Protein AF-A0A958IHL1-F1 (afdb_monomer_lite)

Foldseek 3Di:
DDPVLLVQLCCCVVPVVDDLVVSCVVSVNDSVVSVVSVVVVVVVVVVVVVVVVVVVCVVVVVDVVVVVVVVVVVVVVVVVVVVPDDCPPPDPVVVVVVVVVVVVVVVVCVVVVPDDDDD

Secondary structure (DSSP, 8-state):
--HHHHHHHHIIIIIS---HHHHHHHH---HHHHHHHHHHHHHHHHHHHHHHHHHHHHHTT--HHHHHHHHHHHHHHHHHHHHTS--TTS-HHHHHHHHHHHHHHHHHHHHH--S----

Sequence (119 aa):
MTNQQKEKFIYMRAIAGKSIPFISKETGLSVVELNDYDLKLANELLKAKADEYDKLLEKNSVNSINRFQHLLEIYNRLKTEIDKRDFSGLPTDKLYYMMNDVYELIEFLKDNGHDNPIE

pLDDT: mean 84.92, std 12.07, range [36.91, 95.19]

Structure (mmCIF, N/CA/C/O backbone):
data_AF-A0A958IHL1-F1
#
_entry.id   AF-A0A958IHL1-F1
#
loop_
_atom_site.group_PDB
_atom_site.id
_atom_site.type_symbol
_atom_site.label_atom_id
_atom_site.label_alt_id
_atom_site.label_comp_id
_atom_site.label_asym_id
_atom_site.label_entity_id
_atom_site.label_seq_id
_atom_site.pdbx_PDB_ins_code
_atom_site.Cartn_x
_atom_site.Cartn_y
_atom_site.Cartn_z
_atom_site.occupancy
_atom_site.B_iso_or_equiv
_atom_site.auth_seq_id
_atom_site.auth_comp_id
_atom_site.auth_asym_id
_atom_site.auth_atom_id
_atom_site.pdbx_PDB_model_num
ATOM 1 N N . MET A 1 1 ? -16.624 -0.910 31.460 1.00 80.38 1 MET A N 1
ATOM 2 C CA . MET A 1 1 ? -17.182 -2.167 30.907 1.00 80.38 1 MET A CA 1
ATOM 3 C C . MET A 1 1 ? -16.333 -3.364 31.311 1.00 80.38 1 MET A C 1
ATOM 5 O O . MET A 1 1 ? -15.119 -3.321 31.133 1.00 80.38 1 MET A O 1
ATOM 9 N N . THR A 1 2 ? -16.964 -4.420 31.824 1.00 90.62 2 THR A N 1
ATOM 10 C CA . THR A 1 2 ? -16.343 -5.737 32.056 1.00 90.62 2 THR A CA 1
ATOM 11 C C . THR A 1 2 ? -16.134 -6.490 30.734 1.00 90.62 2 THR A C 1
ATOM 13 O O . THR A 1 2 ? -16.721 -6.125 29.714 1.00 90.62 2 THR A O 1
ATOM 16 N N . ASN A 1 3 ? -15.329 -7.560 30.727 1.00 87.38 3 ASN A N 1
ATOM 17 C CA . ASN A 1 3 ? -15.115 -8.368 29.514 1.00 87.38 3 ASN A CA 1
ATOM 18 C C . ASN A 1 3 ? -16.421 -8.977 28.977 1.00 87.38 3 ASN A C 1
ATOM 20 O O . ASN A 1 3 ? -16.686 -8.879 27.785 1.00 87.38 3 ASN A O 1
ATOM 24 N N . GLN A 1 4 ? -17.298 -9.470 29.856 1.00 90.25 4 GLN A N 1
ATOM 25 C CA . GLN A 1 4 ? -18.621 -9.963 29.453 1.00 90.25 4 GLN A CA 1
ATOM 26 C C . GLN A 1 4 ? -19.489 -8.874 28.806 1.00 90.25 4 GLN A C 1
ATOM 28 O O . GLN A 1 4 ? -20.202 -9.136 27.840 1.00 90.25 4 GLN A O 1
ATOM 33 N N . GLN A 1 5 ? -19.432 -7.634 29.305 1.00 90.38 5 GLN A N 1
ATOM 34 C CA . GLN A 1 5 ? -20.160 -6.514 28.698 1.00 90.38 5 GLN A CA 1
ATOM 35 C C . GLN A 1 5 ? -19.615 -6.163 27.309 1.00 90.38 5 GLN A C 1
ATOM 37 O O . GLN A 1 5 ? -20.395 -5.842 26.416 1.00 90.38 5 GLN A O 1
ATOM 42 N N . LYS A 1 6 ? -18.293 -6.247 27.118 1.00 90.88 6 LYS A N 1
ATOM 43 C CA . LYS A 1 6 ? -17.634 -6.030 25.822 1.00 90.88 6 LYS A CA 1
ATOM 44 C C . LYS A 1 6 ? -18.023 -7.098 24.801 1.00 90.88 6 LYS A C 1
ATOM 46 O O . LYS A 1 6 ? -18.445 -6.758 23.702 1.00 90.88 6 LYS A O 1
ATOM 51 N N . GLU A 1 7 ? -17.964 -8.373 25.177 1.00 90.88 7 GLU A N 1
ATOM 52 C CA . GLU A 1 7 ? -18.373 -9.493 24.316 1.00 90.88 7 GLU A CA 1
ATOM 53 C C . GLU A 1 7 ? -19.849 -9.391 23.920 1.00 90.88 7 GLU A C 1
ATOM 55 O O . GLU A 1 7 ? -20.199 -9.505 22.744 1.00 90.88 7 GLU A O 1
ATOM 60 N N . LYS A 1 8 ? -20.719 -9.096 24.894 1.00 91.75 8 LYS A N 1
ATOM 61 C CA . LYS A 1 8 ? -22.152 -8.905 24.651 1.00 91.75 8 LYS A CA 1
ATOM 62 C C . LYS A 1 8 ? -22.415 -7.710 23.732 1.00 91.75 8 LYS A C 1
ATOM 64 O O . LYS A 1 8 ? -23.259 -7.813 22.842 1.00 91.75 8 LYS A O 1
ATOM 69 N N . PHE A 1 9 ? -21.676 -6.610 23.900 1.00 93.69 9 PHE A N 1
ATOM 70 C CA . PHE A 1 9 ? -21.734 -5.466 22.990 1.00 93.69 9 PHE A CA 1
ATOM 71 C C . PHE A 1 9 ? -21.336 -5.860 21.565 1.00 93.69 9 PHE A C 1
ATOM 73 O O . PHE A 1 9 ? -22.106 -5.603 20.644 1.00 93.69 9 PHE A O 1
ATOM 80 N N . ILE A 1 10 ? -20.189 -6.527 21.382 1.00 91.19 10 ILE A N 1
ATOM 81 C CA . ILE A 1 10 ? -19.704 -6.960 20.063 1.00 91.19 10 ILE A CA 1
ATOM 82 C C . ILE A 1 10 ? -20.742 -7.853 19.383 1.00 91.19 10 ILE A C 1
ATOM 84 O O . ILE A 1 10 ? -21.095 -7.607 18.232 1.00 91.19 10 ILE A O 1
ATOM 88 N N . TYR A 1 11 ? -21.293 -8.841 20.093 1.00 93.06 11 TYR A N 1
ATOM 89 C CA . TYR A 1 11 ? -22.335 -9.709 19.546 1.00 93.06 11 TYR A CA 1
ATOM 90 C C . TYR A 1 11 ? -23.570 -8.910 19.106 1.00 93.06 11 TYR A C 1
ATOM 92 O O . TYR A 1 11 ? -24.028 -9.027 17.968 1.00 93.06 11 TYR A O 1
ATOM 100 N N . MET A 1 12 ? -24.104 -8.053 19.983 1.00 93.12 12 MET A N 1
ATOM 101 C CA . MET A 1 12 ? -25.306 -7.279 19.668 1.00 93.12 12 MET A CA 1
ATOM 102 C C . MET A 1 12 ? -25.084 -6.279 18.529 1.00 93.12 12 MET A C 1
ATOM 104 O O . MET A 1 12 ? -25.985 -6.078 17.715 1.00 93.12 12 MET A O 1
ATOM 108 N N . ARG A 1 13 ? -23.901 -5.664 18.464 1.00 92.56 13 ARG A N 1
ATOM 109 C CA . ARG A 1 13 ? -23.549 -4.644 17.476 1.00 92.56 13 ARG A CA 1
ATOM 110 C C . ARG A 1 13 ? -23.197 -5.254 16.121 1.00 92.56 13 ARG A C 1
ATOM 112 O O . ARG A 1 13 ? -23.798 -4.871 15.122 1.00 92.56 13 ARG A O 1
ATOM 119 N N . ALA A 1 14 ? -22.251 -6.192 16.094 1.00 87.38 14 ALA A N 1
ATOM 120 C CA . ALA A 1 14 ? -21.660 -6.727 14.869 1.00 87.38 14 ALA A CA 1
ATOM 121 C C . ALA A 1 14 ? -22.443 -7.909 14.276 1.00 87.38 14 ALA A C 1
ATOM 123 O O . ALA A 1 14 ? -22.518 -8.022 13.058 1.00 87.38 14 ALA A O 1
ATOM 124 N N . ILE A 1 15 ? -23.040 -8.774 15.107 1.00 85.69 15 ILE A N 1
ATOM 125 C CA . ILE A 1 15 ? -23.757 -9.972 14.631 1.00 85.69 15 ILE A CA 1
ATOM 126 C C . ILE A 1 15 ? -25.260 -9.699 14.531 1.00 85.69 15 ILE A C 1
ATOM 128 O O . ILE A 1 15 ? -25.871 -9.945 13.497 1.00 85.69 15 ILE A O 1
ATOM 132 N N . ALA A 1 16 ? -25.867 -9.162 15.592 1.00 90.25 16 ALA A N 1
ATOM 133 C CA . ALA A 1 16 ? -27.316 -8.939 15.640 1.00 90.25 16 ALA A CA 1
ATOM 134 C C . ALA A 1 16 ? -27.770 -7.580 15.065 1.00 90.25 16 ALA A C 1
ATOM 136 O O . ALA A 1 16 ? -28.974 -7.305 15.040 1.00 90.25 16 ALA A O 1
ATOM 137 N N . GLY A 1 17 ? -26.832 -6.719 14.649 1.00 91.62 17 GLY A N 1
ATOM 138 C CA . GLY A 1 17 ? -27.108 -5.436 13.990 1.00 91.62 17 GLY A CA 1
ATOM 139 C C . GLY A 1 17 ? -27.895 -4.430 14.836 1.00 91.62 17 GLY A C 1
ATOM 140 O O . GLY A 1 17 ? -28.611 -3.587 14.295 1.00 91.62 17 GLY A O 1
ATOM 141 N N . LYS A 1 18 ? -27.830 -4.521 16.169 1.00 95.19 18 LYS A N 1
ATOM 142 C CA . LYS A 1 18 ? -28.602 -3.652 17.065 1.00 95.19 18 LYS A CA 1
ATOM 143 C C . LYS A 1 18 ? -27.994 -2.251 17.155 1.00 95.19 18 LYS A C 1
ATOM 145 O O . LYS A 1 18 ? -26.783 -2.050 17.033 1.00 95.19 18 LYS A O 1
ATOM 150 N N . SER A 1 19 ? -28.861 -1.264 17.378 1.00 94.88 19 SER A N 1
ATOM 151 C CA . SER A 1 19 ? -28.458 0.128 17.578 1.00 94.88 19 SER A CA 1
ATOM 152 C C . SER A 1 19 ? -27.923 0.350 18.996 1.00 94.88 19 SER A C 1
ATOM 154 O O . SER A 1 19 ? -28.340 -0.316 19.943 1.00 94.88 19 SER A O 1
ATOM 156 N N . ILE A 1 20 ? -27.029 1.324 19.169 1.00 92.88 20 ILE A N 1
ATOM 157 C CA . ILE A 1 20 ? -26.456 1.664 20.482 1.00 92.88 20 ILE A CA 1
ATOM 158 C C . ILE A 1 20 ? -27.529 2.027 21.524 1.00 92.88 20 ILE A C 1
ATOM 160 O O . ILE A 1 20 ? -27.439 1.528 22.645 1.00 92.88 20 ILE A O 1
ATOM 164 N N . PRO A 1 21 ? -28.595 2.785 21.193 1.00 94.56 21 PRO A N 1
ATOM 165 C CA . PRO A 1 21 ? -29.688 3.022 22.135 1.00 94.56 21 PRO A CA 1
ATOM 166 C C . PRO A 1 21 ? -30.399 1.739 22.586 1.00 94.56 21 PRO A C 1
ATOM 168 O O . PRO A 1 21 ? -30.810 1.643 23.739 1.00 94.56 21 PRO A O 1
ATOM 171 N N . PHE A 1 22 ? -30.539 0.744 21.702 1.00 95.00 22 PHE A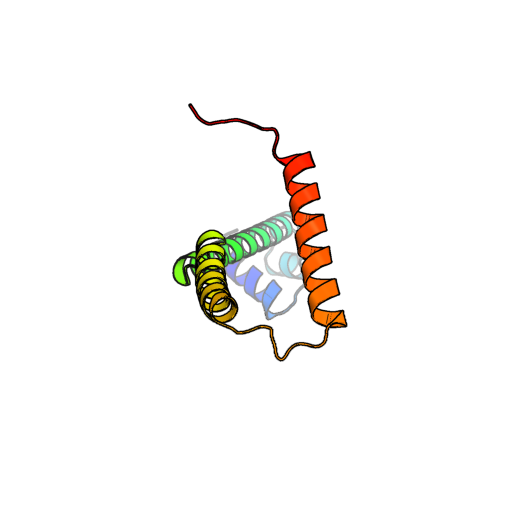 N 1
ATOM 172 C CA . PHE A 1 22 ? -31.107 -0.557 22.067 1.00 95.00 22 PHE A CA 1
ATOM 173 C C . PHE A 1 22 ? -30.176 -1.311 23.024 1.00 95.00 22 PHE A C 1
ATOM 175 O O . PHE A 1 22 ? -30.608 -1.787 24.069 1.00 95.00 22 PHE A O 1
ATOM 182 N N . ILE A 1 23 ? -28.882 -1.358 22.705 1.00 93.12 23 ILE A N 1
ATOM 183 C CA . ILE A 1 23 ? -27.876 -2.048 23.522 1.00 93.12 23 ILE A CA 1
ATOM 184 C C . ILE A 1 23 ? -27.727 -1.377 24.893 1.00 93.12 23 ILE A C 1
ATOM 186 O O . ILE A 1 23 ? -27.582 -2.063 25.901 1.00 93.12 23 ILE A O 1
ATOM 190 N N . SER A 1 24 ? -27.820 -0.048 24.955 1.00 94.50 24 SER A N 1
ATOM 191 C CA . SER A 1 24 ? -27.809 0.721 26.204 1.00 94.50 24 SER A CA 1
ATOM 192 C C . SER A 1 24 ? -28.939 0.283 27.139 1.00 94.50 24 SER A C 1
ATOM 194 O O . SER A 1 24 ? -28.688 -0.006 28.307 1.00 94.50 24 SER A O 1
ATOM 196 N N . LYS A 1 25 ? -30.160 0.115 26.610 1.00 93.00 25 LYS A N 1
ATOM 197 C CA . LYS A 1 25 ? -31.308 -0.389 27.385 1.00 93.00 25 LYS A CA 1
ATOM 198 C C . LYS A 1 25 ? -31.108 -1.824 27.882 1.00 93.00 25 LYS A C 1
ATOM 200 O O . LYS A 1 25 ? -31.435 -2.113 29.024 1.00 93.00 25 LYS A O 1
ATOM 205 N N . GLU A 1 26 ? -30.543 -2.698 27.053 1.00 91.69 26 GLU A N 1
ATOM 206 C CA . GLU A 1 26 ? -30.328 -4.119 27.381 1.00 91.69 26 GLU A CA 1
ATOM 207 C C . GLU A 1 26 ? -29.165 -4.373 28.351 1.00 91.69 26 GLU A C 1
ATOM 209 O O . GLU A 1 26 ? -29.124 -5.388 29.048 1.00 91.69 26 GLU A O 1
ATOM 214 N N . THR A 1 27 ? -28.169 -3.490 28.362 1.00 88.44 27 THR A N 1
ATOM 215 C CA . THR A 1 27 ? -26.938 -3.667 29.149 1.00 88.44 27 THR A CA 1
ATOM 216 C C . THR A 1 27 ? -26.875 -2.771 30.379 1.00 88.44 27 THR A C 1
ATOM 218 O O . THR A 1 27 ? -26.026 -2.998 31.241 1.00 88.44 27 THR A O 1
ATOM 221 N N . GLY A 1 28 ? -27.744 -1.760 30.462 1.00 90.69 28 GLY A N 1
ATOM 222 C CA . GLY A 1 28 ? -27.712 -0.727 31.497 1.00 90.69 28 GLY A CA 1
ATOM 223 C C . GLY A 1 28 ? -26.531 0.243 31.375 1.00 90.69 28 GLY A C 1
ATOM 224 O O . GLY A 1 28 ? -26.342 1.079 32.253 1.00 90.69 28 GLY A O 1
ATOM 225 N N . LEU A 1 29 ? -25.728 0.135 30.312 1.00 92.25 29 LEU A N 1
ATOM 226 C CA . LEU A 1 29 ? -24.597 1.022 30.039 1.00 92.25 29 LEU A CA 1
ATOM 227 C C . LEU A 1 29 ? -25.074 2.316 29.392 1.00 92.25 29 LEU A C 1
ATOM 229 O O . LEU A 1 29 ? -26.041 2.315 28.624 1.00 92.25 29 LEU A O 1
ATOM 233 N N . SER A 1 30 ? -24.377 3.421 29.650 1.00 94.62 30 SER A N 1
ATOM 234 C CA . SER A 1 30 ? -24.725 4.688 29.014 1.00 94.62 30 SER A CA 1
ATOM 235 C C . SER A 1 30 ? -24.396 4.670 27.517 1.00 94.62 30 SER A C 1
ATOM 237 O O . SER A 1 30 ? -23.452 4.025 27.059 1.00 94.62 30 SER A O 1
ATOM 239 N N . VAL A 1 31 ? -25.166 5.425 26.731 1.00 93.00 31 VAL A N 1
ATOM 240 C CA . VAL A 1 31 ? -24.924 5.586 25.287 1.00 93.00 31 VAL A CA 1
ATOM 241 C C . VAL A 1 31 ? -23.524 6.149 25.010 1.00 93.00 31 VAL A C 1
ATOM 243 O O . VAL A 1 31 ? -22.898 5.755 24.031 1.00 93.00 31 VAL A O 1
ATOM 246 N N . VAL A 1 32 ? -23.020 7.032 25.878 1.00 94.31 32 VAL A N 1
ATOM 247 C CA . VAL A 1 32 ? -21.674 7.615 25.759 1.00 94.31 32 VAL A CA 1
ATOM 248 C C . VAL A 1 32 ? -20.604 6.536 25.904 1.00 94.31 32 VAL A C 1
ATOM 250 O O . VAL A 1 32 ? -19.771 6.396 25.016 1.00 94.31 32 VAL A O 1
ATOM 253 N N . GLU A 1 33 ? -20.673 5.716 26.956 1.00 92.88 33 GLU A N 1
ATOM 254 C CA . GLU A 1 33 ? -19.716 4.620 27.162 1.00 92.88 33 GLU A CA 1
ATOM 255 C C . GLU A 1 33 ? -19.709 3.625 25.996 1.00 92.88 33 GLU A C 1
ATOM 257 O O . GLU A 1 33 ? -18.651 3.133 25.604 1.00 92.88 33 GLU A O 1
ATOM 262 N N . LEU A 1 34 ? -20.884 3.333 25.432 1.00 94.25 34 LEU A N 1
ATOM 263 C CA . LEU A 1 34 ? -21.009 2.436 24.288 1.00 94.25 34 LEU A CA 1
ATOM 264 C C . LEU A 1 34 ? -20.446 3.042 22.997 1.00 94.25 34 LEU A C 1
ATOM 266 O O . LEU A 1 34 ? -19.794 2.326 22.244 1.00 94.25 34 LEU A O 1
ATOM 270 N N . ASN A 1 35 ? -20.661 4.337 22.748 1.00 93.88 35 ASN A N 1
ATOM 271 C CA . ASN 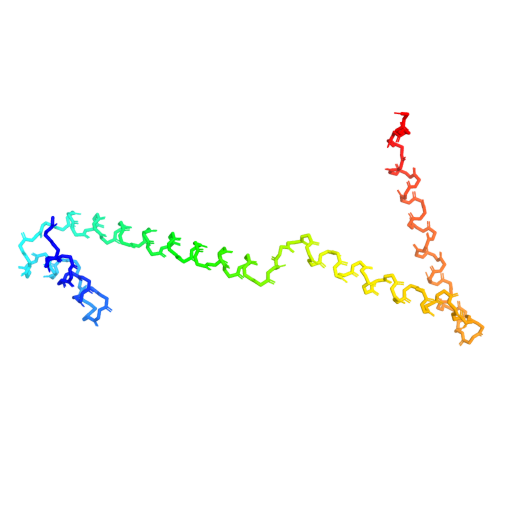A 1 35 ? -20.073 5.041 21.603 1.00 93.88 35 ASN A CA 1
ATOM 272 C C . ASN A 1 35 ? -18.545 5.108 21.706 1.00 93.88 35 ASN A C 1
ATOM 274 O O . ASN A 1 35 ? -17.850 4.817 20.734 1.00 93.88 35 ASN A O 1
ATOM 278 N N . ASP A 1 36 ? -18.022 5.440 22.886 1.00 94.75 36 ASP A N 1
ATOM 279 C CA . ASP A 1 36 ? -16.579 5.464 23.135 1.00 94.75 36 ASP A CA 1
ATOM 280 C C . ASP A 1 36 ? -15.958 4.082 22.925 1.00 94.75 36 ASP A C 1
ATOM 282 O O . ASP A 1 36 ? -14.850 3.961 22.395 1.00 94.75 36 ASP A O 1
ATOM 286 N N . TYR A 1 37 ? -16.669 3.026 23.327 1.00 93.75 37 TYR A N 1
ATOM 287 C CA . TYR A 1 37 ? -16.220 1.662 23.098 1.00 93.75 37 TYR A CA 1
ATOM 288 C C . TYR A 1 37 ? -16.281 1.263 21.616 1.00 93.75 37 TYR A C 1
ATOM 290 O O . TYR A 1 37 ? -15.313 0.680 21.130 1.00 93.75 37 TYR A O 1
ATOM 298 N N . ASP A 1 38 ? -17.344 1.622 20.884 1.00 93.25 38 ASP A N 1
ATOM 299 C CA . ASP A 1 38 ? -17.472 1.369 19.435 1.00 93.25 38 ASP A CA 1
ATOM 300 C C . ASP A 1 38 ? -16.321 2.034 18.660 1.00 93.25 38 ASP A C 1
ATOM 302 O O . ASP A 1 38 ? -15.675 1.407 17.819 1.00 93.25 38 ASP A O 1
ATOM 306 N N . LEU A 1 39 ? -15.994 3.285 19.006 1.00 93.88 39 LEU A N 1
ATOM 307 C CA . LEU A 1 39 ? -14.899 4.030 18.387 1.00 93.88 39 LEU A CA 1
ATOM 308 C C . LEU A 1 39 ? -13.530 3.412 18.696 1.00 93.88 39 LEU A C 1
ATOM 310 O O . LEU A 1 39 ? -12.697 3.262 17.799 1.00 93.88 39 LEU A O 1
ATOM 314 N N . LYS A 1 40 ? -13.282 3.036 19.957 1.00 92.75 40 LYS A N 1
ATOM 315 C CA . LYS A 1 40 ? -12.035 2.355 20.342 1.00 92.75 40 LYS A CA 1
ATOM 316 C C . LYS A 1 40 ? -11.878 1.031 19.607 1.00 92.75 40 LYS A C 1
ATOM 318 O O . LYS A 1 40 ? -10.812 0.787 19.051 1.00 92.75 40 LYS A O 1
ATOM 323 N N . LEU A 1 41 ? -12.940 0.232 19.542 1.00 91.25 41 LEU A N 1
ATOM 324 C CA . LEU A 1 41 ? -12.943 -1.040 18.827 1.00 91.25 41 LEU A CA 1
ATOM 325 C C . LEU A 1 41 ? -12.643 -0.847 17.334 1.00 91.25 41 LEU A C 1
ATOM 327 O O . LEU A 1 41 ? -11.825 -1.572 16.773 1.00 91.25 41 LEU A O 1
ATOM 331 N N . ALA A 1 42 ? -13.252 0.153 16.691 1.00 90.75 42 ALA A N 1
ATOM 332 C CA . ALA A 1 42 ? -12.982 0.471 15.290 1.00 90.75 42 ALA A CA 1
ATOM 333 C C . ALA A 1 42 ? -11.510 0.853 15.053 1.00 90.75 42 ALA A C 1
ATOM 335 O O . ALA A 1 42 ? -10.890 0.370 14.104 1.00 90.75 42 ALA A O 1
ATOM 336 N N . ASN A 1 43 ? -10.930 1.667 15.937 1.00 93.00 43 ASN A N 1
ATOM 337 C CA . ASN A 1 43 ? -9.522 2.059 15.856 1.00 93.00 43 ASN A CA 1
ATOM 338 C C . ASN A 1 43 ? -8.569 0.879 16.095 1.00 93.00 43 ASN A C 1
ATOM 340 O O . ASN A 1 43 ? -7.585 0.732 15.372 1.00 93.00 43 ASN A O 1
ATOM 344 N N . GLU A 1 44 ? -8.864 0.020 17.072 1.00 92.38 44 GLU A N 1
ATOM 345 C CA . GLU A 1 44 ? -8.093 -1.201 17.334 1.00 92.38 44 GLU A CA 1
ATOM 346 C C . GLU A 1 44 ? -8.111 -2.139 16.120 1.00 92.38 44 GLU A C 1
ATOM 348 O O . GLU A 1 44 ? -7.063 -2.642 15.716 1.00 92.38 44 GLU A O 1
ATOM 353 N N . LEU A 1 45 ? -9.272 -2.310 15.479 1.00 90.75 45 LEU A N 1
ATOM 354 C CA . LEU A 1 45 ? -9.406 -3.107 14.258 1.00 90.75 45 LEU A CA 1
ATOM 355 C C . LEU A 1 45 ? -8.642 -2.505 13.074 1.00 90.75 45 LEU A C 1
ATOM 357 O O . LEU A 1 45 ? -8.016 -3.244 12.316 1.00 90.75 45 LEU A O 1
ATOM 361 N N . LEU A 1 46 ? -8.687 -1.183 12.895 1.00 90.94 46 LEU A N 1
ATOM 362 C CA . LEU A 1 46 ? -7.919 -0.505 11.847 1.00 90.94 46 LEU A CA 1
ATOM 363 C C . LEU A 1 46 ? -6.416 -0.684 12.052 1.00 90.94 46 LEU A C 1
ATOM 365 O O . LEU A 1 46 ? -5.709 -1.019 11.104 1.00 90.94 46 LEU A O 1
ATOM 369 N N . LYS A 1 47 ? -5.942 -0.522 13.290 1.00 92.94 47 LYS A N 1
ATOM 370 C CA . LYS A 1 47 ? -4.534 -0.721 13.630 1.00 92.94 47 LYS A CA 1
ATOM 371 C C . LYS A 1 47 ? -4.100 -2.168 13.396 1.00 92.94 47 LYS A C 1
ATOM 373 O O . LYS A 1 47 ? -3.098 -2.393 12.734 1.00 92.94 47 LYS A O 1
ATOM 378 N N . ALA A 1 48 ? -4.893 -3.140 13.848 1.00 91.56 48 ALA A N 1
ATOM 379 C CA . ALA A 1 48 ? -4.600 -4.555 13.635 1.00 91.56 48 ALA A CA 1
ATOM 380 C C . ALA A 1 48 ? -4.515 -4.918 12.142 1.00 91.56 48 ALA A C 1
ATOM 382 O O . ALA A 1 48 ? -3.624 -5.663 11.745 1.00 91.56 48 ALA A O 1
ATOM 383 N N . LYS A 1 49 ? -5.399 -4.356 11.305 1.00 90.25 49 LYS A N 1
ATOM 384 C CA . LYS A 1 49 ? -5.347 -4.538 9.846 1.00 90.25 49 LYS A CA 1
ATOM 385 C C . LYS A 1 49 ? -4.087 -3.942 9.223 1.00 90.25 49 LYS A C 1
ATOM 387 O O . LYS A 1 49 ? -3.513 -4.571 8.341 1.00 90.25 49 LYS A O 1
ATOM 392 N N . ALA A 1 50 ? -3.681 -2.747 9.652 1.00 89.25 50 ALA A N 1
ATOM 393 C CA . ALA A 1 50 ? -2.448 -2.122 9.178 1.00 89.25 50 ALA A CA 1
ATOM 394 C C . ALA A 1 50 ? -1.224 -2.968 9.565 1.00 89.25 50 ALA A C 1
ATOM 396 O O . ALA A 1 50 ? -0.432 -3.322 8.700 1.00 89.25 50 ALA A O 1
ATOM 397 N N . ASP A 1 51 ? -1.149 -3.402 10.824 1.00 91.50 51 ASP A N 1
ATOM 398 C CA . ASP A 1 51 ? -0.057 -4.248 11.314 1.00 91.50 51 ASP A CA 1
ATOM 399 C C . ASP A 1 51 ? 0.003 -5.600 10.573 1.00 91.50 51 ASP A C 1
ATOM 401 O O . ASP A 1 51 ? 1.080 -6.117 10.278 1.00 91.50 51 ASP A O 1
ATOM 405 N N . GLU A 1 52 ? -1.148 -6.213 10.277 1.00 90.69 52 GLU A N 1
ATOM 406 C CA . GLU A 1 52 ? -1.213 -7.462 9.509 1.00 90.69 52 GLU A CA 1
ATOM 407 C C . GLU A 1 52 ? -0.794 -7.258 8.047 1.00 90.69 52 GLU A C 1
ATOM 409 O O . GLU A 1 52 ? -0.076 -8.088 7.485 1.00 90.69 52 GLU A O 1
ATOM 414 N N . TYR A 1 53 ? -1.185 -6.134 7.447 1.00 82.75 53 TYR A N 1
ATOM 415 C CA . TYR A 1 53 ? -0.762 -5.752 6.106 1.00 82.75 53 TYR A CA 1
ATOM 416 C C . TYR A 1 53 ? 0.754 -5.532 6.024 1.00 82.75 53 TYR A C 1
ATOM 418 O O . TYR A 1 53 ? 1.401 -6.082 5.131 1.00 82.75 53 TYR A O 1
ATOM 426 N N . ASP A 1 54 ? 1.339 -4.822 6.987 1.00 83.88 54 ASP A N 1
ATOM 427 C CA . ASP A 1 54 ? 2.783 -4.587 7.042 1.00 83.88 54 ASP A CA 1
ATOM 428 C C . ASP A 1 54 ? 3.556 -5.901 7.203 1.00 83.88 54 ASP A C 1
ATOM 430 O O . ASP A 1 54 ? 4.497 -6.169 6.455 1.00 83.88 54 ASP A O 1
ATOM 434 N N . LYS A 1 55 ? 3.089 -6.807 8.073 1.00 86.31 55 LYS A N 1
ATOM 435 C CA . LYS A 1 55 ? 3.663 -8.159 8.196 1.00 86.31 55 LYS A CA 1
ATOM 436 C C . LYS A 1 55 ? 3.580 -8.955 6.899 1.00 86.31 55 LYS A C 1
ATOM 438 O O . LYS A 1 55 ? 4.492 -9.720 6.585 1.00 86.31 55 LYS A O 1
ATOM 443 N N . LEU A 1 56 ? 2.487 -8.825 6.145 1.00 80.69 56 LEU A N 1
ATOM 444 C CA . LEU A 1 56 ? 2.355 -9.472 4.840 1.00 80.69 56 LEU A CA 1
ATOM 445 C C . LEU A 1 56 ? 3.344 -8.893 3.826 1.00 80.69 56 LEU A C 1
ATOM 447 O O . LEU A 1 56 ? 3.925 -9.662 3.056 1.00 80.69 56 LEU A O 1
ATOM 451 N N . LEU A 1 57 ? 3.564 -7.579 3.829 1.00 75.56 57 LEU A N 1
ATOM 452 C CA . LEU A 1 57 ? 4.570 -6.942 2.980 1.00 75.56 57 LEU A CA 1
ATOM 453 C C . LEU A 1 57 ? 5.984 -7.415 3.328 1.00 75.56 57 LEU A C 1
ATOM 455 O O . LEU A 1 57 ? 6.733 -7.797 2.424 1.00 75.56 57 LEU A O 1
ATOM 459 N N . GLU A 1 58 ? 6.320 -7.459 4.618 1.00 76.69 58 GLU A N 1
ATOM 460 C CA . GLU A 1 58 ? 7.597 -7.975 5.120 1.00 76.69 58 GLU A CA 1
ATOM 461 C C . GLU A 1 58 ? 7.803 -9.441 4.726 1.00 76.69 58 GLU A C 1
ATOM 463 O O . GLU A 1 58 ? 8.813 -9.791 4.113 1.00 76.69 58 GLU A O 1
ATOM 468 N N . LYS A 1 59 ? 6.813 -10.301 5.000 1.00 73.50 59 LYS A N 1
ATOM 469 C CA . LYS A 1 59 ? 6.873 -11.740 4.703 1.00 73.50 59 LYS A CA 1
ATOM 470 C C . LYS A 1 59 ? 7.084 -12.016 3.218 1.00 73.50 59 LYS A C 1
ATOM 472 O O . LYS A 1 59 ? 7.842 -12.913 2.864 1.00 73.50 59 LYS A O 1
ATOM 477 N N . ASN A 1 60 ? 6.406 -11.271 2.350 1.00 66.62 60 ASN A N 1
ATOM 478 C CA . ASN A 1 60 ? 6.521 -11.455 0.905 1.00 66.62 60 ASN A CA 1
ATOM 479 C C . ASN A 1 60 ? 7.705 -10.683 0.305 1.00 66.62 60 ASN A C 1
ATOM 481 O O . ASN A 1 60 ? 7.849 -10.656 -0.916 1.00 66.62 60 ASN A O 1
ATOM 485 N N . SER A 1 61 ? 8.548 -10.049 1.133 1.00 62.44 61 SER A N 1
ATOM 486 C CA . SER A 1 61 ? 9.668 -9.221 0.677 1.00 62.44 61 SER A CA 1
ATOM 487 C C . SER A 1 61 ? 9.249 -8.181 -0.368 1.00 62.44 61 SER A C 1
ATOM 489 O O . SER A 1 61 ? 10.066 -7.749 -1.181 1.00 62.44 61 SER A O 1
ATOM 491 N N . VAL A 1 62 ? 7.984 -7.746 -0.358 1.00 61.81 62 VAL A N 1
ATOM 492 C CA . VAL A 1 62 ? 7.465 -6.737 -1.289 1.00 61.81 62 VAL A CA 1
ATOM 493 C C . VAL A 1 62 ? 7.765 -5.361 -0.710 1.00 61.81 62 VAL A C 1
ATOM 495 O O . VAL A 1 62 ? 6.883 -4.542 -0.469 1.00 61.81 62 VAL A O 1
ATOM 498 N N . ASN A 1 63 ? 9.047 -5.104 -0.472 1.00 67.56 63 ASN A N 1
ATOM 499 C CA . ASN A 1 63 ? 9.536 -3.756 -0.255 1.00 67.56 63 ASN A CA 1
ATOM 500 C C . ASN A 1 63 ? 9.680 -3.082 -1.633 1.00 67.56 63 ASN A C 1
ATOM 502 O O . ASN A 1 63 ? 10.030 -3.731 -2.624 1.00 67.56 63 ASN A O 1
ATOM 506 N N . SER A 1 64 ? 9.388 -1.785 -1.721 1.00 66.12 64 SER A N 1
ATOM 507 C CA . SER A 1 64 ? 9.565 -0.985 -2.939 1.00 66.12 64 SER A CA 1
ATOM 508 C C . SER A 1 64 ? 10.966 -1.153 -3.539 1.00 66.12 64 SER A C 1
ATOM 510 O O . SER A 1 64 ? 11.088 -1.246 -4.759 1.00 66.12 64 SER A O 1
ATOM 512 N N . ILE A 1 65 ? 11.986 -1.306 -2.689 1.00 74.00 65 ILE A N 1
ATOM 513 C CA . ILE A 1 65 ? 13.377 -1.573 -3.077 1.00 74.00 65 ILE A CA 1
ATOM 514 C C . ILE A 1 65 ? 13.524 -2.921 -3.794 1.00 74.00 65 ILE A C 1
ATOM 516 O O . ILE A 1 65 ? 14.127 -2.976 -4.861 1.00 74.00 65 ILE A O 1
ATOM 520 N N . ASN A 1 66 ? 12.929 -3.996 -3.272 1.00 72.12 66 ASN A N 1
ATOM 521 C CA . ASN A 1 66 ? 13.024 -5.323 -3.890 1.00 72.12 66 ASN A CA 1
ATOM 522 C C . ASN A 1 66 ? 12.294 -5.366 -5.238 1.00 72.12 66 ASN A C 1
ATOM 524 O O . ASN A 1 66 ? 12.787 -5.962 -6.194 1.00 72.12 66 ASN A O 1
ATOM 528 N N . ARG A 1 67 ? 11.149 -4.675 -5.350 1.00 73.19 67 ARG A N 1
ATOM 529 C CA . ARG A 1 67 ? 10.460 -4.505 -6.640 1.00 73.19 67 ARG A CA 1
ATOM 530 C C . ARG A 1 67 ? 11.322 -3.740 -7.638 1.00 73.19 67 ARG A C 1
ATOM 532 O O . ARG A 1 67 ? 11.421 -4.157 -8.786 1.00 73.19 67 ARG A O 1
ATOM 539 N N . PHE A 1 68 ? 11.956 -2.652 -7.204 1.00 79.50 68 PHE A N 1
ATOM 540 C CA . PHE A 1 68 ? 12.857 -1.873 -8.047 1.00 79.50 68 PHE A CA 1
ATOM 541 C C . PHE A 1 68 ? 14.057 -2.703 -8.517 1.00 79.50 68 PHE A C 1
ATOM 543 O O . PHE A 1 68 ? 14.341 -2.732 -9.709 1.00 79.50 68 PHE A O 1
ATOM 550 N N . GLN A 1 69 ? 14.712 -3.435 -7.613 1.00 79.94 69 GLN A N 1
ATOM 551 C CA . GLN A 1 69 ? 15.839 -4.309 -7.949 1.00 79.94 69 GLN A CA 1
ATOM 552 C C . GLN A 1 69 ? 15.439 -5.405 -8.941 1.00 79.94 69 GLN A C 1
ATOM 554 O O . GLN A 1 69 ? 16.145 -5.627 -9.922 1.00 79.94 69 GLN A O 1
ATOM 559 N N . HIS A 1 70 ? 14.282 -6.039 -8.742 1.00 79.00 70 HIS A N 1
ATOM 560 C CA . HIS A 1 70 ? 13.779 -7.052 -9.667 1.00 79.00 70 HIS A CA 1
ATOM 561 C C . HIS A 1 70 ? 13.461 -6.472 -11.054 1.00 79.00 70 HIS A C 1
ATOM 563 O O . HIS A 1 70 ? 13.827 -7.050 -12.077 1.00 79.00 70 HIS A O 1
ATOM 569 N N . LEU A 1 71 ? 12.822 -5.298 -11.109 1.00 78.75 71 LEU A N 1
ATOM 570 C CA . LEU A 1 71 ? 12.555 -4.603 -12.371 1.00 78.75 71 LEU A CA 1
ATOM 571 C C . LEU A 1 71 ? 13.850 -4.174 -13.073 1.00 78.75 71 LEU A C 1
ATOM 573 O O . LEU A 1 71 ? 13.947 -4.306 -14.291 1.00 78.75 71 LEU A O 1
ATOM 577 N N . LEU A 1 72 ? 14.855 -3.719 -12.321 1.00 86.88 72 LEU A N 1
ATOM 578 C CA . LEU A 1 72 ? 16.174 -3.370 -12.846 1.00 86.88 72 LEU A CA 1
ATOM 579 C C . LEU A 1 72 ? 16.891 -4.594 -13.436 1.00 86.88 72 LEU A C 1
ATOM 581 O O . LEU A 1 72 ? 17.501 -4.498 -14.499 1.00 86.88 72 LEU A O 1
ATOM 585 N N . GLU A 1 73 ? 16.788 -5.757 -12.789 1.00 87.81 73 GLU A N 1
ATOM 586 C CA . GLU A 1 73 ? 17.334 -7.014 -13.308 1.00 87.81 73 GLU A CA 1
ATOM 587 C C . GLU A 1 73 ? 16.680 -7.400 -14.643 1.00 87.81 73 GLU A C 1
ATOM 589 O O . GLU A 1 73 ? 17.375 -7.689 -15.621 1.00 87.81 73 GLU A O 1
ATOM 594 N N . ILE A 1 74 ? 15.345 -7.349 -14.715 1.00 83.19 74 ILE A N 1
ATOM 595 C CA . ILE A 1 74 ? 14.596 -7.612 -15.952 1.00 83.19 74 ILE A CA 1
ATOM 596 C C . ILE A 1 74 ? 14.9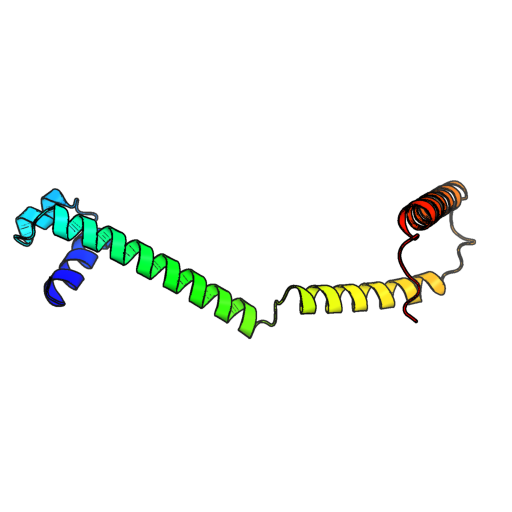97 -6.618 -17.046 1.00 83.19 74 ILE A C 1
ATOM 598 O O . ILE A 1 74 ? 15.279 -7.029 -18.174 1.00 83.19 74 ILE A O 1
ATOM 602 N N . TYR A 1 75 ? 15.066 -5.327 -16.714 1.00 88.12 75 TYR A N 1
ATOM 603 C CA . TYR A 1 75 ? 15.488 -4.277 -17.636 1.00 88.12 75 TYR A CA 1
ATOM 604 C C . TYR A 1 75 ? 16.884 -4.551 -18.206 1.00 88.12 75 TYR A C 1
ATOM 606 O O . TYR A 1 75 ? 17.057 -4.544 -19.421 1.00 88.12 75 TYR A O 1
ATOM 614 N N . ASN A 1 76 ? 17.866 -4.875 -17.361 1.00 89.56 76 ASN A N 1
ATOM 615 C CA . ASN A 1 76 ? 19.237 -5.150 -17.798 1.00 89.56 76 ASN A CA 1
ATOM 616 C C . ASN A 1 76 ? 19.331 -6.380 -18.712 1.00 89.56 76 ASN A C 1
ATOM 618 O O . ASN A 1 76 ? 20.100 -6.380 -19.679 1.00 89.56 76 ASN A O 1
ATOM 622 N N . ARG A 1 77 ? 18.530 -7.418 -18.444 1.00 84.56 77 ARG A N 1
ATOM 623 C CA . ARG A 1 77 ? 18.439 -8.602 -19.311 1.00 84.56 77 ARG A CA 1
ATOM 624 C C . ARG A 1 77 ? 17.866 -8.249 -20.681 1.00 84.56 77 ARG A C 1
ATOM 626 O O . ARG A 1 77 ? 18.438 -8.646 -21.691 1.00 84.56 77 ARG A O 1
ATOM 633 N N . LEU A 1 78 ? 16.776 -7.483 -20.724 1.00 80.75 78 LEU A N 1
ATOM 634 C CA . LEU A 1 78 ? 16.176 -7.027 -21.981 1.00 80.75 78 LEU A CA 1
ATOM 635 C C . LEU A 1 78 ? 17.119 -6.109 -22.758 1.00 80.75 78 LEU A C 1
ATOM 637 O O . LEU A 1 78 ? 17.300 -6.313 -23.954 1.00 80.75 78 LEU A O 1
ATOM 641 N N . LYS A 1 79 ? 17.761 -5.154 -22.077 1.00 90.25 79 LYS A N 1
ATOM 642 C CA . LYS A 1 79 ? 18.764 -4.264 -22.666 1.00 90.25 79 LYS A CA 1
ATOM 643 C C . LYS A 1 79 ? 19.881 -5.069 -23.327 1.00 90.25 79 LYS A C 1
ATOM 645 O O . LYS A 1 79 ? 20.167 -4.851 -24.492 1.00 90.25 79 LYS A O 1
ATOM 650 N N . THR A 1 80 ? 20.431 -6.059 -22.625 1.00 90.19 80 THR A N 1
ATOM 651 C CA . THR A 1 80 ? 21.494 -6.927 -23.156 1.00 90.19 80 THR A CA 1
ATOM 652 C C . THR A 1 80 ? 21.059 -7.675 -24.418 1.00 90.19 80 THR A C 1
ATOM 654 O O . THR A 1 80 ? 21.857 -7.866 -25.331 1.00 90.19 80 THR A O 1
ATOM 657 N N . GLU A 1 81 ? 19.806 -8.123 -24.486 1.00 85.19 81 GLU A N 1
ATOM 658 C CA . GLU A 1 81 ? 19.280 -8.788 -25.680 1.00 85.19 81 GLU A CA 1
ATOM 659 C C . GLU A 1 81 ? 19.012 -7.810 -26.828 1.00 85.19 81 GLU A C 1
ATOM 661 O O . GLU A 1 81 ? 19.240 -8.164 -27.982 1.00 85.19 81 GLU A O 1
ATOM 666 N N . ILE A 1 82 ? 18.572 -6.584 -26.534 1.00 86.88 82 ILE A N 1
ATOM 667 C CA . ILE A 1 82 ? 18.394 -5.518 -27.531 1.00 86.88 82 ILE A CA 1
ATOM 668 C C . ILE A 1 82 ? 19.749 -5.048 -28.075 1.00 86.88 82 ILE A C 1
ATOM 670 O O . ILE A 1 82 ? 19.879 -4.915 -29.286 1.00 86.88 82 ILE A O 1
ATOM 674 N N . ASP A 1 83 ? 20.761 -4.879 -27.220 1.00 86.06 83 ASP A N 1
ATOM 675 C CA . ASP A 1 83 ? 22.116 -4.441 -27.593 1.00 86.06 83 ASP A CA 1
ATOM 676 C C . ASP A 1 83 ? 22.787 -5.408 -28.586 1.00 86.06 83 ASP A C 1
ATOM 678 O O . ASP A 1 83 ? 23.648 -5.014 -29.370 1.00 86.06 83 ASP A O 1
ATOM 682 N N . LYS A 1 84 ? 22.386 -6.686 -28.576 1.00 89.44 84 LYS A N 1
ATOM 683 C CA . LYS A 1 84 ? 22.867 -7.707 -29.520 1.00 89.44 84 LYS A CA 1
ATOM 684 C C . LYS A 1 84 ? 22.092 -7.740 -30.837 1.00 89.44 84 LYS A C 1
ATOM 686 O O . LYS A 1 84 ? 22.496 -8.472 -31.742 1.00 89.44 84 LYS A O 1
ATOM 691 N N . ARG A 1 85 ? 20.950 -7.055 -30.946 1.00 86.44 85 ARG A N 1
ATOM 692 C CA . ARG A 1 85 ? 20.128 -7.113 -32.157 1.00 86.44 85 ARG A CA 1
ATOM 693 C C . ARG A 1 85 ? 20.726 -6.249 -33.251 1.00 86.44 85 ARG A C 1
ATOM 695 O O . ARG A 1 85 ? 21.091 -5.101 -33.035 1.00 86.44 85 ARG A O 1
ATOM 702 N N . ASP A 1 86 ? 20.737 -6.810 -34.451 1.00 84.50 86 ASP A N 1
ATOM 703 C CA . ASP A 1 86 ? 20.955 -6.036 -35.659 1.00 84.50 86 ASP A CA 1
ATOM 704 C C . ASP A 1 86 ? 19.687 -5.233 -35.986 1.00 84.50 86 ASP A C 1
ATOM 706 O O . ASP A 1 86 ? 18.579 -5.774 -36.055 1.00 84.50 86 ASP A O 1
ATOM 710 N N . PHE A 1 87 ? 19.857 -3.928 -36.175 1.00 86.25 87 PHE A N 1
ATOM 711 C CA . PHE A 1 87 ? 18.780 -3.001 -36.505 1.00 86.25 87 PHE A CA 1
ATOM 712 C C . PHE A 1 87 ? 18.530 -2.881 -38.015 1.00 86.25 87 PHE A C 1
ATOM 714 O O . PHE A 1 87 ? 17.598 -2.186 -38.416 1.00 86.25 87 PHE A O 1
ATOM 721 N N . SER A 1 88 ? 19.303 -3.577 -38.858 1.00 87.25 88 SER A N 1
ATOM 722 C CA . SER A 1 88 ? 19.178 -3.546 -40.324 1.00 87.25 88 SER A CA 1
ATOM 723 C C . SER A 1 88 ? 17.790 -3.940 -40.848 1.00 87.25 88 SER A C 1
ATOM 725 O O . SER A 1 88 ? 17.368 -3.466 -41.901 1.00 87.25 88 SER A O 1
ATOM 727 N N . GLY A 1 89 ? 17.058 -4.779 -40.107 1.00 87.44 89 GLY A N 1
ATOM 728 C CA . GLY A 1 89 ? 15.699 -5.208 -40.448 1.00 87.44 89 GLY A CA 1
ATOM 729 C C . GLY A 1 89 ? 14.592 -4.229 -40.043 1.00 87.44 89 GLY A C 1
ATOM 730 O O . GLY A 1 89 ? 13.420 -4.515 -40.294 1.00 87.44 89 GLY A O 1
ATOM 731 N N . LEU A 1 90 ? 14.921 -3.111 -39.387 1.00 87.69 90 LEU A N 1
ATOM 732 C CA . LEU A 1 90 ? 13.926 -2.136 -38.948 1.00 87.69 90 LEU A CA 1
ATOM 733 C C . LEU A 1 90 ? 13.622 -1.103 -40.044 1.00 87.69 90 LEU A C 1
ATOM 735 O O . LEU A 1 90 ? 14.542 -0.569 -40.666 1.00 87.69 90 LEU A O 1
ATOM 739 N N . PRO A 1 91 ? 12.337 -0.760 -40.251 1.00 93.56 91 PRO A N 1
ATOM 740 C CA . PRO A 1 91 ? 11.948 0.366 -41.091 1.00 93.56 91 PRO A CA 1
ATOM 741 C C . PRO A 1 91 ? 12.609 1.682 -40.652 1.00 93.56 91 PRO A C 1
ATOM 743 O O . PRO A 1 91 ? 12.756 1.956 -39.458 1.00 93.56 91 PRO A O 1
ATOM 746 N N . THR A 1 92 ? 12.988 2.520 -41.620 1.00 91.75 92 THR A N 1
ATOM 747 C CA 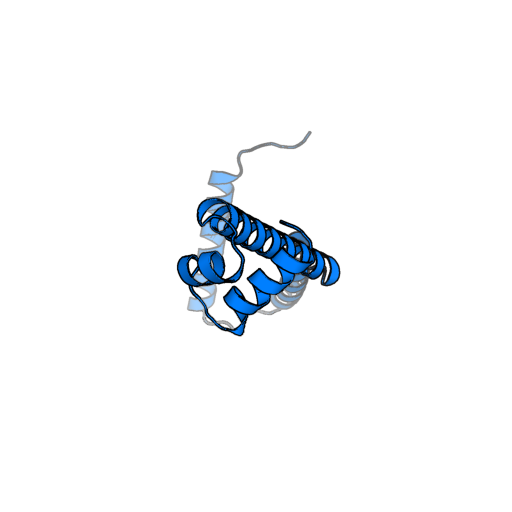. THR A 1 92 ? 13.709 3.780 -41.373 1.00 91.75 92 THR A CA 1
ATOM 748 C C . THR A 1 92 ? 12.944 4.745 -40.467 1.00 91.75 92 THR A C 1
ATOM 750 O O . THR A 1 92 ? 13.558 5.409 -39.637 1.00 91.75 92 THR A O 1
ATOM 753 N N . ASP A 1 93 ? 11.617 4.806 -40.577 1.00 93.81 93 ASP A N 1
ATOM 754 C CA . ASP A 1 93 ? 10.767 5.624 -39.706 1.00 93.81 93 ASP A CA 1
ATOM 755 C C . ASP A 1 93 ? 10.901 5.199 -38.237 1.00 93.81 93 ASP A C 1
ATOM 757 O O . ASP A 1 93 ? 11.044 6.046 -37.359 1.00 93.81 93 ASP A O 1
ATOM 761 N N . LYS A 1 94 ? 10.953 3.891 -37.959 1.00 90.38 94 LYS A N 1
ATOM 762 C CA . LYS A 1 94 ? 11.148 3.367 -36.599 1.00 90.38 94 LYS A CA 1
ATOM 763 C C . LYS A 1 94 ? 12.517 3.711 -36.032 1.00 90.38 94 LYS A C 1
ATOM 765 O O . LYS A 1 94 ? 12.598 4.107 -34.873 1.00 90.38 94 LYS A O 1
ATOM 770 N N . LEU A 1 95 ? 13.564 3.612 -36.849 1.00 87.94 95 LEU A N 1
ATOM 771 C CA . LEU A 1 95 ? 14.909 4.031 -36.452 1.00 87.94 95 LEU A CA 1
ATOM 772 C C . LEU A 1 95 ? 14.960 5.528 -36.144 1.00 87.94 95 LEU A C 1
ATOM 774 O O . LEU A 1 95 ? 15.567 5.926 -35.155 1.00 87.94 95 LEU A O 1
ATOM 778 N N . TYR A 1 96 ? 14.284 6.345 -36.953 1.00 90.25 96 TYR A N 1
ATOM 779 C CA . TYR A 1 96 ? 14.215 7.786 -36.745 1.00 90.25 96 TYR A CA 1
ATOM 780 C C . TYR A 1 96 ? 13.510 8.151 -35.432 1.00 90.25 96 TYR A C 1
ATOM 782 O O . TYR A 1 96 ? 14.042 8.958 -34.674 1.00 90.25 96 TYR A O 1
ATOM 790 N N . TYR A 1 97 ? 12.370 7.523 -35.118 1.00 92.69 97 TYR A N 1
ATOM 791 C CA . TYR A 1 97 ? 11.684 7.741 -33.838 1.00 92.69 97 TYR A CA 1
ATOM 792 C C . TYR A 1 97 ? 12.567 7.363 -32.647 1.00 92.69 97 TYR A C 1
ATOM 794 O O . TYR A 1 97 ? 12.767 8.178 -31.754 1.00 92.69 97 TYR A O 1
ATOM 802 N N . MET A 1 98 ? 13.173 6.170 -32.675 1.00 89.50 98 MET A N 1
ATOM 803 C CA . MET A 1 98 ? 14.072 5.728 -31.603 1.00 89.50 98 MET A CA 1
ATOM 804 C C . MET A 1 98 ? 15.276 6.666 -31.435 1.00 89.50 98 MET A C 1
ATOM 806 O O . MET A 1 98 ? 15.683 6.954 -30.314 1.00 89.50 98 MET A O 1
ATOM 810 N N . MET A 1 99 ? 15.845 7.156 -32.540 1.00 91.25 99 MET A N 1
ATOM 811 C CA . MET A 1 99 ? 16.948 8.117 -32.516 1.00 91.25 99 MET A CA 1
ATOM 812 C C . MET A 1 99 ? 16.52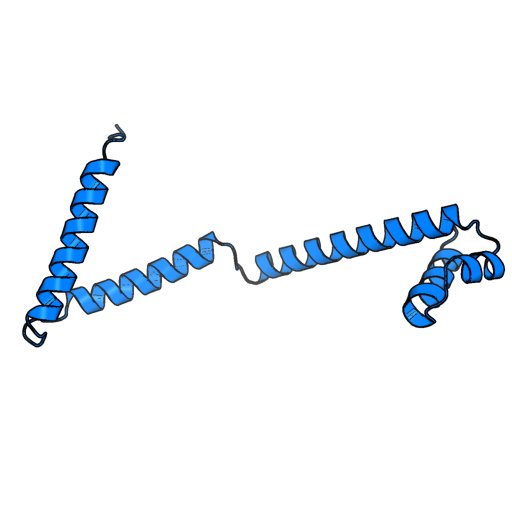5 9.453 -31.893 1.00 91.25 99 MET A C 1
ATOM 814 O O . MET A 1 99 ? 17.271 10.000 -31.083 1.00 91.25 99 MET A O 1
ATOM 818 N N . ASN A 1 100 ? 15.348 9.973 -32.256 1.00 90.69 100 ASN A N 1
ATOM 819 C CA . ASN A 1 100 ? 14.838 11.231 -31.715 1.00 90.69 100 ASN A CA 1
ATOM 820 C C . ASN A 1 100 ? 14.542 11.128 -30.211 1.00 90.69 100 ASN A C 1
ATOM 822 O O . ASN A 1 100 ? 14.972 11.993 -29.456 1.00 90.69 100 ASN A O 1
ATOM 826 N N . ASP A 1 101 ? 13.903 10.043 -29.765 1.00 92.06 101 ASP A N 1
ATOM 827 C CA . ASP A 1 101 ? 13.613 9.808 -28.343 1.00 92.06 101 ASP A CA 1
ATOM 828 C C . ASP A 1 101 ? 14.906 9.776 -27.503 1.00 92.06 101 ASP A C 1
ATOM 830 O O . ASP A 1 101 ? 14.979 10.342 -26.410 1.00 92.06 101 ASP A O 1
ATOM 834 N N . VAL A 1 102 ? 15.963 9.142 -28.028 1.00 89.25 102 VAL A N 1
ATOM 835 C CA . VAL A 1 102 ? 17.282 9.117 -27.376 1.00 89.25 102 VAL A CA 1
ATOM 836 C C . VAL A 1 102 ? 17.923 10.505 -27.361 1.00 89.25 102 VAL A C 1
ATOM 838 O O . VAL A 1 102 ? 18.521 10.883 -26.354 1.00 89.25 102 VAL A O 1
ATOM 841 N N . TYR A 1 103 ? 17.803 11.273 -28.445 1.00 87.12 103 TYR A N 1
ATOM 842 C CA . TYR A 1 103 ? 18.324 12.638 -28.513 1.00 87.12 103 TYR A CA 1
ATOM 843 C C . TYR A 1 103 ? 17.657 13.554 -27.478 1.00 87.12 103 TYR A C 1
ATOM 845 O O . TYR A 1 103 ? 18.359 14.222 -26.722 1.00 87.12 103 TYR A O 1
ATOM 853 N N . GLU A 1 104 ? 16.327 13.530 -27.374 1.00 89.88 104 GLU A N 1
ATOM 854 C CA . GLU A 1 104 ? 15.582 14.309 -26.376 1.00 89.88 104 GLU A CA 1
ATOM 855 C C . GLU A 1 104 ? 15.991 13.949 -24.945 1.00 89.88 104 GLU A C 1
ATOM 857 O O . GLU A 1 104 ? 16.178 14.833 -24.110 1.00 89.88 104 GLU A O 1
ATOM 862 N N . LEU A 1 105 ? 16.198 12.658 -24.664 1.00 86.31 105 LEU A N 1
ATOM 863 C CA . LEU A 1 105 ? 16.677 12.215 -23.358 1.00 86.31 105 LEU A CA 1
ATOM 864 C C . LEU A 1 105 ? 18.094 12.725 -23.060 1.00 86.31 105 LEU A C 1
ATOM 866 O O . LEU A 1 105 ? 18.375 13.121 -21.931 1.00 86.31 105 LEU A O 1
ATOM 870 N N . ILE A 1 106 ? 18.990 12.727 -24.051 1.00 84.88 106 ILE A N 1
ATOM 871 C CA . ILE A 1 106 ? 20.347 13.270 -23.901 1.00 84.88 106 ILE A CA 1
ATOM 872 C C . ILE A 1 106 ? 20.297 14.769 -23.596 1.00 84.88 106 ILE A C 1
ATOM 874 O O . ILE A 1 106 ? 21.000 15.214 -22.692 1.00 84.88 106 ILE A O 1
ATOM 878 N N . GLU A 1 107 ? 19.476 15.538 -24.311 1.00 88.75 107 GLU A N 1
ATOM 879 C CA . GLU A 1 107 ? 19.316 16.976 -24.057 1.00 88.75 107 GLU A CA 1
ATOM 880 C C . GLU A 1 107 ? 18.714 17.229 -22.669 1.00 88.75 107 GLU A C 1
ATOM 882 O O . GLU A 1 107 ? 19.270 18.000 -21.891 1.00 88.75 107 GLU A O 1
ATOM 887 N N . PHE A 1 108 ? 17.682 16.473 -22.278 1.00 86.31 108 PHE A N 1
ATOM 888 C CA . PHE A 1 108 ? 17.123 16.534 -20.927 1.00 86.31 108 PHE A CA 1
ATOM 889 C C . PHE A 1 108 ? 18.179 16.256 -19.845 1.00 86.31 108 PHE A C 1
ATOM 891 O O . PHE A 1 108 ? 18.236 16.960 -18.837 1.00 86.31 108 PHE A O 1
ATOM 898 N N . LEU A 1 109 ? 19.031 15.245 -20.033 1.00 83.06 109 LEU A N 1
ATOM 899 C CA . LEU A 1 109 ? 20.096 14.921 -19.080 1.00 83.06 109 LEU A CA 1
ATOM 900 C C . LEU A 1 109 ? 21.218 15.966 -19.063 1.00 83.06 109 LEU A C 1
ATOM 902 O O . LEU A 1 109 ? 21.814 16.165 -18.011 1.00 83.06 109 LEU A O 1
ATOM 906 N N . LYS A 1 110 ? 21.514 16.643 -20.178 1.00 80.25 110 LYS A N 1
ATOM 907 C CA . LYS A 1 110 ? 22.469 17.766 -20.200 1.00 80.25 110 LYS A CA 1
ATOM 908 C C . LYS A 1 110 ? 21.927 18.969 -19.433 1.00 80.25 110 LYS A C 1
ATOM 910 O O . LYS A 1 110 ? 22.655 19.551 -18.636 1.00 80.25 110 LYS A O 1
ATOM 915 N N . ASP A 1 111 ? 20.650 19.280 -19.623 1.00 82.31 111 ASP A N 1
ATOM 916 C CA . ASP A 1 111 ? 19.996 20.424 -18.985 1.00 82.31 111 ASP A CA 1
ATOM 917 C C . ASP A 1 111 ? 19.792 20.219 -17.476 1.00 82.31 111 ASP A C 1
ATOM 919 O O . ASP A 1 111 ? 19.817 21.179 -16.709 1.00 82.31 111 ASP A O 1
ATOM 923 N N . ASN A 1 112 ? 19.627 18.966 -17.034 1.00 75.94 112 ASN A N 1
ATOM 924 C CA . ASN A 1 112 ? 19.360 18.611 -15.634 1.00 75.94 112 ASN A CA 1
ATOM 925 C C . ASN A 1 112 ? 20.537 17.898 -14.934 1.00 75.94 112 ASN A C 1
ATOM 927 O O . ASN A 1 112 ? 20.406 17.481 -13.786 1.00 75.94 112 ASN A O 1
ATOM 931 N N . GLY A 1 113 ? 21.674 17.727 -15.617 1.00 58.94 113 GLY A N 1
ATOM 932 C CA . GLY A 1 113 ? 22.844 16.967 -15.150 1.00 58.94 113 GLY A CA 1
ATOM 933 C C . GLY A 1 113 ? 23.972 17.804 -14.545 1.00 58.94 113 GLY A C 1
ATOM 934 O O . GLY A 1 113 ? 25.018 17.253 -14.200 1.00 58.94 113 GLY A O 1
ATOM 935 N N . HIS A 1 114 ? 23.793 19.117 -14.395 1.00 55.19 114 HIS A N 1
ATOM 936 C CA . HIS A 1 114 ? 24.710 19.961 -13.630 1.00 55.19 114 HIS A CA 1
ATOM 937 C C . HIS A 1 114 ? 24.374 19.911 -12.134 1.00 55.19 114 HIS A C 1
ATOM 939 O O . HIS A 1 114 ? 23.882 20.891 -11.597 1.00 55.19 114 HIS A O 1
ATOM 945 N N . ASP A 1 115 ? 24.662 18.789 -11.467 1.00 50.47 115 ASP A N 1
ATOM 946 C CA . ASP A 1 115 ? 24.920 18.789 -10.021 1.00 50.47 115 ASP A CA 1
ATOM 947 C C . ASP A 1 115 ? 25.856 17.638 -9.592 1.00 50.47 115 ASP A C 1
ATOM 949 O O . ASP A 1 115 ? 25.495 16.464 -9.544 1.00 50.47 115 ASP A O 1
ATOM 953 N N . ASN A 1 116 ? 27.069 18.082 -9.247 1.00 41.94 116 ASN A N 1
ATOM 954 C CA . ASN A 1 116 ? 28.187 17.500 -8.498 1.00 41.94 116 ASN A CA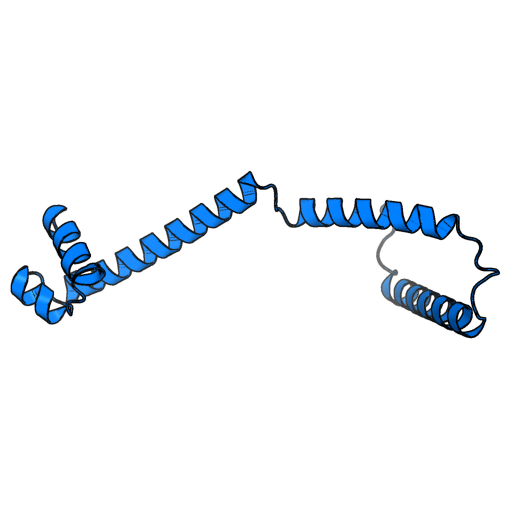 1
ATOM 955 C C . ASN A 1 116 ? 29.011 16.304 -9.031 1.00 41.94 116 ASN A C 1
ATOM 957 O O . ASN A 1 116 ? 28.555 15.159 -9.002 1.00 41.94 116 ASN A O 1
ATOM 961 N N . PRO A 1 117 ? 30.316 16.522 -9.328 1.00 42.34 117 PRO A N 1
ATOM 962 C CA . PRO A 1 117 ? 31.308 15.472 -9.171 1.00 42.34 117 PRO A CA 1
ATOM 963 C C . PRO A 1 117 ? 31.466 15.190 -7.671 1.00 42.34 117 PRO A C 1
ATOM 965 O O . PRO A 1 117 ? 31.745 16.088 -6.879 1.00 42.34 117 PRO A O 1
ATOM 968 N N . ILE A 1 118 ? 31.255 13.939 -7.279 1.00 39.00 118 ILE A N 1
ATOM 969 C CA . ILE A 1 118 ? 31.700 13.447 -5.977 1.00 39.00 118 ILE A CA 1
ATOM 970 C C . ILE A 1 118 ? 33.226 13.320 -6.085 1.00 39.00 118 ILE A C 1
ATOM 972 O O . ILE A 1 118 ? 33.713 12.384 -6.722 1.00 39.00 118 ILE A O 1
ATOM 976 N N . GLU A 1 119 ? 33.952 14.306 -5.549 1.00 36.91 119 GLU A N 1
ATOM 977 C CA . GLU A 1 119 ? 35.334 14.122 -5.074 1.00 36.91 119 GLU A CA 1
ATOM 978 C C . GLU A 1 119 ? 35.349 13.268 -3.800 1.00 36.91 119 GLU A C 1
ATOM 980 O O . GLU A 1 119 ? 34.456 13.461 -2.938 1.00 36.91 119 GLU A O 1
#

Radius of gyration: 30.57 Å; chains: 1; bounding box: 67×32×73 Å